Protein AF-A0A6J8AT84-F1 (afdb_monomer)

Mean predicted aligned error: 14.7 Å

pLDDT: mean 79.85, std 21.38, range [32.34, 97.5]

Radius of gyration: 36.71 Å; Cα contacts (8 Å, |Δi|>4): 264; chains: 1; bounding box: 60×31×142 Å

Nearest PDB structures (foldseek):
  1h9h-assembly1_I  TM=8.553E-01  e=1.043E+00  Ecballium elaterium
  5o57-assembly1_A  TM=3.715E-01  e=6.735E-02  Homo sapiens
  1w7z-assembly3_H  TM=8.544E-01  e=6.913E+00  Ecballium elaterium
  6cuc-assembly1_A  TM=3.754E-01  e=8.573E-01  Cyriopagopus schmidti

Sequence (167 aa):
MLPSCNMLLFFLLWITAYGNTLTIRSTVNSTDLDSEIFTEKISNDTCTNSNECGGKLLCEDGVCQCPIDLFWNGSKCIFKHFDGHSCSSSIECAENLECRESRCQCLESQYWENSKCSPKKDEHALCNSSLECKATLQCKTNHCVCCEQDFWNGQFCEKSKNHSRYH

Structure (mmCIF, N/CA/C/O backbone):
data_AF-A0A6J8AT84-F1
#
_entry.id   AF-A0A6J8AT84-F1
#
loop_
_atom_site.group_PDB
_atom_site.id
_atom_site.type_symbol
_atom_site.label_atom_id
_atom_site.label_alt_id
_atom_site.label_comp_id
_atom_site.label_asym_id
_atom_site.label_entity_id
_atom_site.label_seq_id
_atom_site.pdbx_PDB_ins_code
_atom_site.Cartn_x
_atom_site.Cartn_y
_atom_site.Cartn_z
_atom_site.occupancy
_atom_site.B_iso_or_equiv
_atom_site.auth_seq_id
_atom_site.auth_comp_id
_atom_site.auth_asym_id
_atom_site.auth_atom_id
_atom_site.pdbx_PDB_model_num
ATOM 1 N N . MET A 1 1 ? 33.634 -15.724 -97.584 1.00 36.78 1 MET A N 1
ATOM 2 C CA . MET A 1 1 ? 34.981 -15.553 -97.005 1.00 36.78 1 MET A CA 1
ATOM 3 C C . MET A 1 1 ? 34.827 -14.836 -95.666 1.00 36.78 1 MET A C 1
ATOM 5 O O . MET A 1 1 ? 34.452 -13.675 -95.667 1.00 36.78 1 MET A O 1
ATOM 9 N N . LEU A 1 2 ? 34.998 -15.545 -94.545 1.00 32.34 2 LEU A N 1
ATOM 10 C CA . LEU A 1 2 ? 35.486 -14.954 -93.279 1.00 32.34 2 LEU A CA 1
ATOM 11 C C . LEU A 1 2 ? 37.017 -14.753 -93.400 1.00 32.34 2 LEU A C 1
ATOM 13 O O . LEU A 1 2 ? 37.566 -15.359 -94.327 1.00 32.34 2 LEU A O 1
ATOM 17 N N . PRO A 1 3 ? 37.737 -14.019 -92.514 1.00 46.34 3 PRO A N 1
ATOM 18 C CA . PRO A 1 3 ? 37.422 -13.522 -91.150 1.00 46.34 3 PRO A CA 1
ATOM 19 C C . PRO A 1 3 ? 37.682 -11.982 -91.024 1.00 46.34 3 PRO A C 1
ATOM 21 O O . PRO A 1 3 ? 37.948 -11.351 -92.034 1.00 46.34 3 PRO A O 1
ATOM 24 N N . SER A 1 4 ? 37.556 -11.231 -89.918 1.00 43.91 4 SER A N 1
ATOM 25 C CA . SER A 1 4 ? 37.896 -11.458 -88.506 1.00 43.91 4 SER A CA 1
ATOM 26 C C . SER A 1 4 ? 37.318 -10.363 -87.572 1.00 43.91 4 SER A C 1
ATOM 28 O O . SER A 1 4 ? 37.519 -9.180 -87.813 1.00 43.91 4 SER A O 1
ATOM 30 N N . CYS A 1 5 ? 36.701 -10.816 -86.474 1.00 35.22 5 CYS A N 1
ATOM 31 C CA . CYS A 1 5 ? 36.885 -10.403 -85.068 1.00 35.22 5 CYS A CA 1
ATOM 32 C C . CYS A 1 5 ? 36.602 -8.960 -84.558 1.00 35.22 5 CYS A C 1
ATOM 34 O O . CYS A 1 5 ? 37.342 -8.027 -84.830 1.00 35.22 5 CYS A O 1
ATOM 36 N N . ASN A 1 6 ? 35.639 -8.906 -83.622 1.00 41.19 6 ASN A N 1
ATOM 37 C CA . ASN A 1 6 ? 35.626 -8.165 -82.346 1.00 41.19 6 ASN A CA 1
ATOM 38 C C . ASN A 1 6 ? 35.644 -6.622 -82.329 1.00 41.19 6 ASN A C 1
ATOM 40 O O . ASN A 1 6 ? 36.678 -5.992 -82.504 1.00 41.19 6 ASN A O 1
ATOM 44 N N . MET A 1 7 ? 34.528 -6.028 -81.883 1.00 46.47 7 MET A N 1
ATOM 45 C CA . MET A 1 7 ? 34.345 -5.592 -80.478 1.00 46.47 7 MET A CA 1
ATOM 46 C C . MET A 1 7 ? 33.353 -4.410 -80.390 1.00 46.47 7 MET A C 1
ATOM 48 O O . MET A 1 7 ? 33.726 -3.292 -80.059 1.00 46.47 7 MET A O 1
ATOM 52 N N . LEU A 1 8 ? 32.069 -4.632 -80.690 1.00 42.56 8 LEU A N 1
ATOM 53 C CA . LEU A 1 8 ? 31.015 -3.617 -80.508 1.00 42.56 8 LEU A CA 1
ATOM 54 C C . LEU A 1 8 ? 29.760 -4.247 -79.888 1.00 42.56 8 LEU A C 1
ATOM 56 O O . LEU A 1 8 ? 28.693 -4.309 -80.487 1.00 42.56 8 LEU A O 1
ATOM 60 N N . LEU A 1 9 ? 29.913 -4.725 -78.655 1.00 48.31 9 LEU A N 1
ATOM 61 C CA . LEU A 1 9 ? 28.818 -5.023 -77.730 1.00 48.31 9 LEU A CA 1
ATOM 62 C C . LEU A 1 9 ? 28.904 -4.012 -76.579 1.00 48.31 9 LEU A C 1
ATOM 64 O O . LEU A 1 9 ? 29.368 -4.340 -75.496 1.00 48.31 9 LEU A O 1
ATOM 68 N N . PHE A 1 10 ? 28.530 -2.755 -76.840 1.00 46.91 10 PHE A N 1
ATOM 69 C CA . PHE A 1 10 ? 28.546 -1.693 -75.819 1.00 46.91 10 PHE A CA 1
ATOM 70 C C . PHE A 1 10 ? 27.349 -0.733 -75.863 1.00 46.91 10 PHE A C 1
ATOM 72 O O . PHE A 1 10 ? 27.409 0.346 -75.288 1.00 46.91 10 PHE A O 1
ATOM 79 N N . PHE A 1 11 ? 26.233 -1.111 -76.492 1.00 44.91 11 PHE A N 1
ATOM 80 C CA . PHE A 1 11 ? 25.056 -0.231 -76.555 1.00 44.91 11 PHE A CA 1
ATOM 81 C C . PHE A 1 11 ? 23.728 -0.945 -76.312 1.00 44.91 11 PHE A C 1
ATOM 83 O O . PHE A 1 11 ? 22.737 -0.691 -76.986 1.00 44.91 11 PHE A O 1
ATOM 90 N N . LEU A 1 12 ? 23.683 -1.808 -75.299 1.00 43.12 12 LEU A N 1
ATOM 91 C CA . LEU A 1 12 ? 22.427 -2.183 -74.656 1.00 43.12 12 LEU A CA 1
ATOM 92 C C . LEU A 1 12 ? 22.651 -2.185 -73.151 1.00 43.12 12 LEU A C 1
ATOM 94 O O . LEU A 1 12 ? 23.194 -3.145 -72.624 1.00 43.12 12 LEU A O 1
ATOM 98 N N . LEU A 1 13 ? 22.304 -1.060 -72.523 1.00 40.25 13 LEU A N 1
ATOM 99 C CA . LEU A 1 13 ? 21.748 -0.901 -71.170 1.00 40.25 13 LEU A CA 1
ATOM 100 C C . LEU A 1 13 ? 21.718 0.608 -70.864 1.00 40.25 13 LEU A C 1
ATOM 102 O O . LEU A 1 13 ? 22.411 1.127 -69.995 1.00 40.25 13 LEU A O 1
ATOM 106 N N . TRP A 1 14 ? 20.930 1.339 -71.655 1.00 38.34 14 TRP A N 1
ATOM 107 C CA . TRP A 1 14 ? 20.383 2.614 -71.211 1.00 38.34 14 TRP A CA 1
ATOM 108 C C . TRP A 1 14 ? 19.163 2.314 -70.339 1.00 38.34 14 TRP A C 1
ATOM 110 O O . TRP A 1 14 ? 18.330 1.489 -70.706 1.00 38.34 14 TRP A O 1
ATOM 120 N N . ILE A 1 15 ? 19.060 3.067 -69.242 1.00 46.62 15 ILE A N 1
ATOM 121 C CA . ILE A 1 15 ? 17.981 3.105 -68.247 1.00 46.62 15 ILE A CA 1
ATOM 122 C C . ILE A 1 15 ? 18.090 2.032 -67.152 1.00 46.62 15 ILE A C 1
ATOM 124 O O . ILE A 1 15 ? 17.459 0.991 -67.239 1.00 46.62 15 ILE A O 1
ATOM 128 N N . THR A 1 16 ? 18.773 2.370 -66.053 1.00 40.81 16 THR A N 1
ATOM 129 C CA . THR A 1 16 ? 18.134 2.410 -64.723 1.00 40.81 16 THR A CA 1
ATOM 130 C C . THR A 1 16 ? 18.937 3.278 -63.755 1.00 40.81 16 THR A C 1
ATOM 132 O O . THR A 1 16 ? 20.140 3.100 -63.603 1.00 40.81 16 THR A O 1
ATOM 135 N N . ALA A 1 17 ? 18.204 4.146 -63.055 1.00 39.84 17 ALA A N 1
ATOM 136 C CA . ALA A 1 17 ? 18.531 4.716 -61.752 1.00 39.84 17 ALA A CA 1
ATOM 137 C C . ALA A 1 17 ? 19.671 5.752 -61.685 1.00 39.84 17 ALA A C 1
ATOM 139 O O . ALA A 1 17 ? 20.753 5.497 -61.166 1.00 39.84 17 ALA A O 1
ATOM 140 N N . TYR A 1 18 ? 19.333 7.003 -62.018 1.00 42.12 18 TYR A N 1
ATOM 141 C CA . TYR A 1 18 ? 19.784 8.131 -61.194 1.00 42.12 18 TYR A CA 1
ATOM 142 C C . TYR A 1 18 ? 19.146 7.998 -59.800 1.00 42.12 18 TYR A C 1
ATOM 144 O O . TYR A 1 18 ? 18.145 8.633 -59.483 1.00 42.12 18 TYR A O 1
ATOM 152 N N . GLY A 1 19 ? 19.692 7.100 -58.986 1.00 38.47 19 GLY A N 1
ATOM 153 C CA . GLY A 1 19 ? 19.543 7.129 -57.543 1.00 38.47 19 GLY A CA 1
ATOM 154 C C . GLY A 1 19 ? 20.803 7.776 -57.004 1.00 38.47 19 GLY A C 1
ATOM 155 O O . GLY A 1 19 ? 21.860 7.156 -57.021 1.00 38.47 19 GLY A O 1
ATOM 156 N N . ASN A 1 20 ? 20.714 9.031 -56.572 1.00 47.47 20 ASN A N 1
ATOM 157 C CA . ASN A 1 20 ? 21.800 9.681 -55.851 1.00 47.47 20 ASN A CA 1
ATOM 158 C C . ASN A 1 20 ? 21.954 8.978 -54.494 1.00 47.47 20 ASN A C 1
ATOM 160 O O . ASN A 1 20 ? 21.415 9.427 -53.486 1.00 47.47 20 ASN A O 1
ATOM 164 N N . THR A 1 21 ? 22.645 7.842 -54.457 1.00 47.00 21 THR A N 1
ATOM 165 C CA . THR A 1 21 ? 23.091 7.243 -53.204 1.00 47.00 21 THR A CA 1
ATOM 166 C C . THR A 1 21 ? 24.260 8.070 -52.700 1.00 47.00 21 THR A C 1
ATOM 168 O O . THR A 1 21 ? 25.383 7.946 -53.188 1.00 47.00 21 THR A O 1
ATOM 171 N N . LEU A 1 22 ? 23.976 8.937 -51.727 1.00 39.56 22 LEU A N 1
ATOM 172 C CA . LEU A 1 22 ? 24.975 9.513 -50.834 1.00 39.56 22 LEU A CA 1
ATOM 173 C C . LEU A 1 22 ? 25.707 8.356 -50.143 1.00 39.56 22 LEU A C 1
ATOM 175 O O . LEU A 1 22 ? 25.239 7.811 -49.147 1.00 39.56 22 LEU A O 1
ATOM 179 N N . THR A 1 23 ? 26.848 7.944 -50.689 1.00 37.88 23 THR A N 1
ATOM 180 C CA . THR A 1 23 ? 27.749 7.017 -50.008 1.00 37.88 23 THR A CA 1
ATOM 181 C C . THR A 1 23 ? 28.438 7.778 -48.884 1.00 37.88 23 THR A C 1
ATOM 183 O O . THR A 1 23 ? 29.428 8.475 -49.112 1.00 37.88 23 THR A O 1
ATOM 186 N N . ILE A 1 24 ? 27.912 7.663 -47.665 1.00 45.66 24 ILE A N 1
ATOM 187 C CA . ILE A 1 24 ? 28.651 8.051 -46.466 1.00 45.66 24 ILE A CA 1
ATOM 188 C C . ILE A 1 24 ? 29.799 7.047 -46.333 1.00 45.66 24 ILE A C 1
ATOM 190 O O . ILE A 1 24 ? 29.587 5.868 -46.0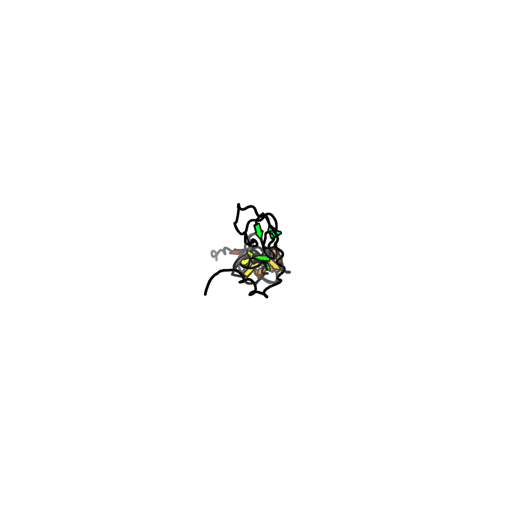54 1.00 45.66 24 ILE A O 1
ATOM 194 N N . ARG A 1 25 ? 31.031 7.498 -46.587 1.00 43.69 25 ARG A N 1
ATOM 195 C CA . ARG A 1 25 ? 32.241 6.740 -46.254 1.00 43.69 25 ARG A CA 1
ATOM 196 C C . ARG A 1 25 ? 32.429 6.817 -44.740 1.00 43.69 25 ARG A C 1
ATOM 198 O O . ARG A 1 25 ? 33.142 7.682 -44.243 1.00 43.69 25 ARG A O 1
ATOM 205 N N . SER A 1 26 ? 31.776 5.926 -44.009 1.00 45.84 26 SER A N 1
ATOM 206 C CA . SER A 1 26 ? 32.123 5.685 -42.612 1.00 45.84 26 SER A CA 1
ATOM 207 C C . SER A 1 26 ? 33.343 4.771 -42.598 1.00 45.84 26 SER A C 1
ATOM 209 O O . SER A 1 26 ? 33.250 3.594 -42.940 1.00 45.84 26 SER A O 1
ATOM 211 N N . THR A 1 27 ? 34.512 5.307 -42.256 1.00 42.31 27 THR A N 1
ATOM 212 C CA . THR A 1 27 ? 35.678 4.489 -41.908 1.00 42.31 27 THR A CA 1
ATOM 213 C C . THR A 1 27 ? 35.426 3.874 -40.536 1.00 42.31 27 THR A C 1
ATOM 215 O O . THR A 1 27 ? 35.841 4.431 -39.523 1.00 42.31 27 THR A O 1
ATOM 218 N N . VAL A 1 28 ? 34.697 2.761 -40.495 1.00 51.09 28 VAL A N 1
ATOM 219 C CA . VAL A 1 28 ? 34.581 1.953 -39.279 1.00 51.09 28 VAL A CA 1
ATOM 220 C C . VAL A 1 28 ? 35.700 0.923 -39.333 1.00 51.09 28 VAL A C 1
ATOM 222 O O . VAL A 1 28 ? 35.741 0.078 -40.227 1.00 51.09 28 VAL A O 1
ATOM 225 N N . ASN A 1 29 ? 36.671 1.068 -38.435 1.00 46.22 29 ASN A N 1
ATOM 226 C CA . ASN A 1 29 ? 37.773 0.130 -38.303 1.00 46.22 29 ASN A CA 1
ATOM 227 C C . ASN A 1 29 ? 37.209 -1.167 -37.702 1.00 46.22 29 ASN A C 1
ATOM 229 O O . ASN A 1 29 ? 36.558 -1.140 -36.664 1.00 46.22 29 ASN A O 1
ATOM 233 N N . SER A 1 30 ? 37.402 -2.281 -38.399 1.00 57.56 30 SER A N 1
ATOM 234 C CA . SER A 1 30 ? 36.845 -3.590 -38.058 1.00 57.56 30 SER A CA 1
ATOM 235 C C . SER A 1 30 ? 37.590 -4.235 -36.880 1.00 57.56 30 SER A C 1
ATOM 237 O O . SER A 1 30 ? 38.453 -5.082 -37.100 1.00 57.56 30 SER A O 1
ATOM 239 N N . THR A 1 31 ? 37.225 -3.876 -35.652 1.00 51.56 31 THR A N 1
ATOM 240 C CA . THR A 1 31 ? 37.314 -4.717 -34.442 1.00 51.56 31 THR A CA 1
ATOM 241 C C . THR A 1 31 ? 36.183 -4.267 -33.520 1.00 51.56 31 THR A C 1
ATOM 243 O O . THR A 1 31 ? 36.168 -3.096 -33.164 1.00 51.56 31 THR A O 1
ATOM 246 N N . ASP A 1 32 ? 35.264 -5.177 -33.189 1.00 51.69 32 ASP A N 1
ATOM 247 C CA . ASP A 1 32 ? 34.002 -4.980 -32.443 1.00 51.69 32 ASP A CA 1
ATOM 248 C C . ASP A 1 32 ? 32.790 -4.702 -33.345 1.00 51.69 32 ASP A C 1
ATOM 250 O O . ASP A 1 32 ? 32.242 -3.606 -33.424 1.00 51.69 32 ASP A O 1
ATOM 254 N N . LEU A 1 33 ? 32.380 -5.748 -34.070 1.00 49.62 33 LEU A N 1
ATOM 255 C CA . LEU A 1 33 ? 31.122 -5.796 -34.813 1.00 49.62 33 LEU A CA 1
ATOM 256 C C . LEU A 1 33 ? 30.082 -6.611 -34.031 1.00 49.62 33 LEU A C 1
ATOM 258 O O . LEU A 1 33 ? 29.458 -7.514 -34.583 1.00 49.62 33 LEU A O 1
ATOM 262 N N . ASP A 1 34 ? 29.893 -6.290 -32.752 1.00 52.03 34 ASP A N 1
ATOM 263 C CA . ASP A 1 34 ? 28.586 -6.501 -32.146 1.00 52.03 34 ASP A CA 1
ATOM 264 C C . ASP A 1 34 ? 27.736 -5.333 -32.627 1.00 52.03 34 ASP A C 1
ATOM 266 O O . ASP A 1 34 ? 27.916 -4.180 -32.241 1.00 52.03 34 ASP A O 1
ATOM 270 N N . SER A 1 35 ? 26.847 -5.615 -33.572 1.00 50.78 35 SER A N 1
ATOM 271 C CA . SER A 1 35 ? 25.738 -4.726 -33.859 1.00 50.78 35 SER A CA 1
ATOM 272 C C . SER A 1 35 ? 24.920 -4.603 -32.575 1.00 50.78 35 SER A C 1
ATOM 274 O O . SER A 1 35 ? 24.019 -5.411 -32.339 1.00 50.78 35 SER A O 1
ATOM 276 N N . GLU A 1 36 ? 25.254 -3.630 -31.731 1.00 53.72 36 GLU A N 1
ATOM 277 C CA . GLU A 1 36 ? 24.389 -3.188 -30.652 1.00 53.72 36 GLU A CA 1
ATOM 278 C C . GLU A 1 36 ? 23.118 -2.663 -31.320 1.00 53.72 36 GLU A C 1
ATOM 280 O O . GLU A 1 36 ? 23.000 -1.507 -31.726 1.00 53.72 36 GLU A O 1
ATOM 285 N N . ILE A 1 37 ? 22.143 -3.555 -31.490 1.00 55.78 37 ILE A N 1
ATOM 286 C CA . ILE A 1 37 ? 20.749 -3.154 -31.422 1.00 55.78 37 ILE A CA 1
ATOM 287 C C . ILE A 1 37 ? 20.697 -2.369 -30.117 1.00 55.78 37 ILE A C 1
ATOM 289 O O . ILE A 1 37 ? 20.906 -2.955 -29.059 1.00 55.78 37 ILE A O 1
ATOM 293 N N . PHE A 1 38 ? 20.535 -1.048 -30.197 1.00 55.41 38 PHE A N 1
ATOM 294 C CA . PHE A 1 38 ? 20.347 -0.208 -29.023 1.00 55.41 38 PHE A CA 1
ATOM 295 C C . PHE A 1 38 ? 18.988 -0.589 -28.430 1.00 55.41 38 PHE A C 1
ATOM 297 O O . PHE A 1 38 ? 17.964 0.039 -28.694 1.00 55.41 38 PHE A O 1
ATOM 304 N N . THR A 1 39 ? 18.944 -1.725 -27.741 1.00 68.62 39 THR A N 1
ATOM 305 C CA . THR A 1 39 ? 17.822 -2.134 -26.919 1.00 68.62 39 THR A CA 1
ATOM 306 C C . THR A 1 39 ? 17.815 -1.167 -25.755 1.00 68.62 39 THR A C 1
ATOM 308 O O . THR A 1 39 ? 18.687 -1.228 -24.892 1.00 68.62 39 THR A O 1
ATOM 311 N N . GLU A 1 40 ? 16.862 -0.235 -25.788 1.00 78.56 40 GLU A N 1
ATOM 312 C CA . GLU A 1 40 ? 16.487 0.585 -24.637 1.00 78.56 40 GLU A CA 1
ATOM 313 C C . GLU A 1 40 ? 16.434 -0.313 -23.393 1.00 78.56 40 GLU A C 1
ATOM 315 O O . GLU A 1 40 ? 15.765 -1.352 -23.411 1.00 78.56 40 GLU A O 1
ATOM 320 N N . LYS A 1 41 ? 17.156 0.065 -22.333 1.00 90.31 41 LYS A N 1
ATOM 321 C CA . LYS A 1 41 ? 17.212 -0.724 -21.101 1.00 90.31 41 LYS A CA 1
ATOM 322 C C . LYS A 1 41 ? 15.837 -0.770 -20.445 1.00 90.31 41 LYS A C 1
ATOM 324 O O . LYS A 1 41 ? 15.140 0.242 -20.379 1.00 90.31 41 LYS A O 1
ATOM 329 N N . ILE A 1 42 ? 15.432 -1.931 -19.955 1.00 91.56 42 ILE A N 1
ATOM 330 C CA . ILE A 1 42 ? 14.119 -2.138 -19.337 1.00 91.56 42 ILE A CA 1
ATOM 331 C C . ILE A 1 42 ? 14.198 -2.006 -17.812 1.00 91.56 42 ILE A C 1
ATOM 333 O O . ILE A 1 42 ? 15.253 -1.737 -17.242 1.00 91.56 42 ILE A O 1
ATOM 337 N N . SER A 1 43 ? 13.060 -2.153 -17.129 1.00 92.88 43 SER A N 1
ATOM 338 C CA . SER A 1 43 ? 13.023 -2.084 -15.665 1.00 92.88 43 SER A CA 1
ATOM 339 C C . SER A 1 43 ? 14.013 -3.074 -15.040 1.00 92.88 43 SER A C 1
ATOM 341 O O . SER A 1 43 ? 14.037 -4.242 -15.422 1.00 92.88 43 SER A O 1
ATOM 343 N N . ASN A 1 44 ? 14.747 -2.611 -14.029 1.00 93.00 44 ASN A N 1
ATOM 344 C CA . ASN A 1 44 ? 15.800 -3.303 -13.275 1.00 93.00 44 ASN A CA 1
ATOM 345 C C . ASN A 1 44 ? 17.130 -3.529 -14.014 1.00 93.00 44 ASN A C 1
ATOM 347 O O . ASN A 1 44 ? 18.049 -4.090 -13.414 1.00 93.00 44 ASN A O 1
ATOM 351 N N . ASP A 1 45 ? 17.280 -3.068 -15.256 1.00 94.31 45 ASP A N 1
ATOM 352 C CA . ASP A 1 45 ? 18.585 -3.059 -15.918 1.00 94.31 45 ASP A CA 1
ATOM 353 C C . ASP A 1 45 ? 19.506 -2.013 -15.284 1.00 94.31 45 ASP A C 1
ATOM 355 O O . ASP A 1 45 ? 19.061 -0.942 -14.869 1.00 94.31 45 ASP A O 1
ATOM 359 N N . THR A 1 46 ? 20.806 -2.297 -15.232 1.00 94.94 46 THR A N 1
ATOM 360 C CA . THR A 1 46 ? 21.801 -1.360 -14.699 1.00 94.94 46 THR A CA 1
ATOM 361 C C . THR A 1 46 ? 21.986 -0.167 -15.629 1.00 94.94 46 THR A C 1
ATOM 363 O O . THR A 1 46 ? 22.035 -0.323 -16.845 1.00 94.94 46 THR A O 1
ATOM 366 N N . CYS A 1 47 ? 22.148 1.035 -15.090 1.00 94.19 47 CYS A N 1
ATOM 367 C CA . CYS A 1 47 ? 22.293 2.268 -15.863 1.00 94.19 47 CYS A CA 1
ATOM 368 C C . CYS A 1 47 ? 23.253 3.244 -15.179 1.00 94.19 47 CYS A C 1
ATOM 370 O O . CYS A 1 47 ? 23.488 3.163 -13.973 1.00 94.19 47 CYS A O 1
ATOM 372 N N . THR A 1 48 ? 23.799 4.185 -15.952 1.00 94.31 48 THR A N 1
ATOM 373 C CA . THR A 1 48 ? 24.505 5.352 -15.398 1.00 94.31 48 THR A CA 1
ATOM 374 C C . THR A 1 48 ? 23.711 6.641 -15.542 1.00 94.31 48 THR A C 1
ATOM 376 O O . THR A 1 48 ? 23.826 7.523 -14.696 1.00 94.31 48 THR A O 1
ATOM 379 N N . ASN A 1 49 ? 22.879 6.745 -16.579 1.00 91.50 49 ASN A N 1
ATOM 380 C CA . ASN A 1 49 ? 22.027 7.895 -16.847 1.00 91.50 49 ASN A CA 1
ATOM 381 C C . ASN A 1 49 ? 20.634 7.459 -17.322 1.00 91.50 49 ASN A C 1
ATOM 383 O O . ASN A 1 49 ? 20.489 6.455 -18.015 1.00 91.50 49 ASN A O 1
ATOM 387 N N . SER A 1 50 ? 19.609 8.271 -17.042 1.00 90.81 50 SER A N 1
ATOM 388 C CA . SER A 1 50 ? 18.220 7.981 -17.441 1.00 90.81 50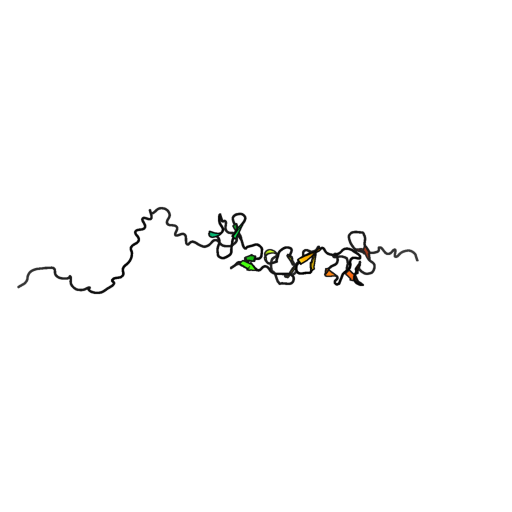 SER A CA 1
ATOM 389 C C . SER A 1 50 ? 18.002 7.904 -18.956 1.00 90.81 50 SER A C 1
ATOM 391 O O . SER A 1 50 ? 17.049 7.273 -19.387 1.00 90.81 50 SER A O 1
ATOM 393 N N . ASN A 1 51 ? 18.890 8.486 -19.772 1.00 89.31 51 ASN A N 1
ATOM 394 C CA . ASN A 1 51 ? 18.813 8.402 -21.238 1.00 89.31 51 ASN A CA 1
ATOM 395 C C . ASN A 1 51 ? 19.086 6.987 -21.782 1.00 89.31 51 ASN A C 1
ATOM 397 O O . ASN A 1 51 ? 18.825 6.726 -22.951 1.00 89.31 51 ASN A O 1
ATOM 401 N N . GLU A 1 52 ? 19.656 6.098 -20.964 1.00 90.06 52 GLU A N 1
ATOM 402 C CA . GLU A 1 52 ? 19.851 4.686 -21.313 1.00 90.06 52 GLU A CA 1
ATOM 403 C C . GLU A 1 52 ? 18.575 3.860 -21.093 1.00 90.06 52 GLU A C 1
ATOM 405 O O . GLU A 1 52 ? 18.423 2.785 -21.674 1.00 90.06 52 GLU A O 1
ATOM 410 N N . CYS A 1 53 ? 17.684 4.350 -20.227 1.00 92.50 53 CYS A N 1
ATOM 411 C CA . CYS A 1 53 ? 16.488 3.654 -19.789 1.00 92.50 53 CYS A CA 1
ATOM 412 C C . CYS A 1 53 ? 15.314 3.909 -20.728 1.00 92.50 53 CYS A C 1
ATOM 414 O O . CYS A 1 53 ? 15.105 5.020 -21.213 1.00 92.50 53 CYS A O 1
ATOM 416 N N . GLY A 1 54 ? 14.513 2.868 -20.930 1.00 89.25 54 GLY A N 1
ATOM 417 C CA . GLY A 1 54 ? 13.454 2.885 -21.910 1.00 89.25 54 GLY A CA 1
ATOM 418 C C . GLY A 1 54 ? 12.173 3.597 -21.497 1.00 89.25 54 GLY A C 1
ATOM 419 O O . GLY A 1 54 ? 11.663 3.444 -20.383 1.00 89.25 54 GLY A O 1
ATOM 420 N N . GLY A 1 55 ? 11.585 4.343 -22.429 1.00 86.50 55 GLY A N 1
ATOM 421 C CA . GLY A 1 55 ? 10.264 4.944 -22.282 1.00 86.50 55 GLY A CA 1
ATOM 422 C C . GLY A 1 55 ? 10.179 6.0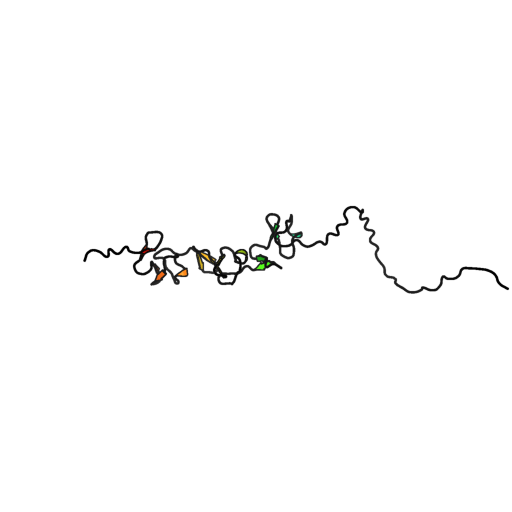04 -21.178 1.00 86.50 55 GLY A C 1
ATOM 423 O O . GLY A 1 55 ? 10.543 7.156 -21.386 1.00 86.50 55 GLY A O 1
ATOM 424 N N . LYS A 1 56 ? 9.583 5.650 -20.029 1.00 87.25 56 LYS A N 1
ATOM 425 C CA . LYS A 1 56 ? 9.384 6.552 -18.869 1.00 87.25 56 LYS A CA 1
ATOM 426 C C . LYS A 1 56 ? 10.221 6.156 -17.647 1.00 87.25 56 LYS A C 1
ATOM 428 O O . LYS A 1 56 ? 9.937 6.625 -16.546 1.00 87.25 56 LYS A O 1
ATOM 433 N N . LEU A 1 57 ? 11.174 5.248 -17.822 1.00 94.44 57 LEU A N 1
ATOM 434 C CA . LEU A 1 57 ? 12.055 4.798 -16.753 1.00 94.44 57 LEU A CA 1
ATOM 435 C C . LEU A 1 57 ? 13.086 5.887 -16.416 1.00 94.44 57 LEU A C 1
ATOM 437 O O . LEU A 1 57 ? 13.532 6.632 -17.287 1.00 94.44 57 LEU A O 1
ATOM 441 N N . LEU A 1 58 ? 13.465 5.966 -15.146 1.00 95.31 58 LEU A N 1
ATOM 442 C CA . LEU A 1 58 ? 14.523 6.827 -14.629 1.00 95.31 58 LEU A CA 1
ATOM 443 C C . LEU A 1 58 ? 15.659 5.955 -14.102 1.00 95.31 58 LEU A C 1
ATOM 445 O O . LEU A 1 58 ? 15.413 4.871 -13.580 1.00 95.31 58 LEU A O 1
ATOM 449 N N . CYS A 1 59 ? 16.897 6.424 -14.240 1.00 95.19 59 CYS A N 1
ATOM 450 C CA . CYS A 1 59 ? 18.037 5.758 -13.631 1.00 95.19 59 CYS A CA 1
ATOM 451 C C . CYS A 1 59 ? 18.138 6.171 -12.160 1.00 95.19 59 CYS A C 1
ATOM 453 O O . CYS A 1 59 ? 18.635 7.254 -11.851 1.00 95.19 59 CYS A O 1
ATOM 455 N N . GLU A 1 60 ? 17.644 5.320 -11.266 1.00 94.56 60 GLU A N 1
ATOM 456 C CA . GLU A 1 60 ? 17.647 5.531 -9.818 1.00 94.56 60 GLU A CA 1
ATOM 457 C C . GLU A 1 60 ? 18.431 4.401 -9.149 1.00 94.56 60 GLU A C 1
ATOM 459 O O . GLU A 1 60 ? 18.241 3.225 -9.460 1.00 94.56 60 GLU A O 1
ATOM 464 N N . ASP A 1 61 ? 19.368 4.764 -8.271 1.00 93.94 61 ASP A N 1
ATOM 465 C CA . ASP A 1 61 ? 20.288 3.827 -7.610 1.00 93.94 61 ASP A CA 1
ATOM 466 C C . ASP A 1 61 ? 21.065 2.914 -8.581 1.00 93.94 61 ASP A C 1
ATOM 468 O O . ASP A 1 61 ? 21.391 1.765 -8.282 1.00 93.94 61 ASP A O 1
ATOM 472 N N . GLY A 1 62 ? 21.384 3.442 -9.768 1.00 94.25 62 GLY A N 1
ATOM 473 C CA . GLY A 1 62 ? 22.138 2.731 -10.802 1.00 94.25 62 GLY A CA 1
ATOM 474 C C . GLY A 1 62 ? 21.333 1.674 -11.558 1.00 94.25 62 GLY A C 1
ATOM 475 O O . GLY A 1 62 ? 21.929 0.854 -12.258 1.00 94.25 62 GLY A O 1
ATOM 476 N N . VAL A 1 63 ? 20.003 1.679 -11.436 1.00 95.62 63 VAL A N 1
ATOM 477 C CA . VAL A 1 63 ? 19.101 0.797 -12.185 1.00 95.62 63 VAL A CA 1
ATOM 478 C C . VAL A 1 63 ? 17.907 1.565 -12.764 1.00 95.62 63 VAL A C 1
ATOM 480 O O . VAL A 1 63 ? 17.453 2.566 -12.215 1.00 95.62 63 VAL A O 1
ATOM 483 N N . CYS A 1 64 ? 17.390 1.109 -13.902 1.00 95.50 64 CYS A N 1
ATOM 484 C CA . CYS A 1 64 ? 16.228 1.708 -14.548 1.00 95.50 64 CYS A CA 1
ATOM 485 C C . CYS A 1 64 ? 14.951 1.340 -13.782 1.00 95.50 64 CYS A C 1
ATOM 487 O O . CYS A 1 64 ? 14.573 0.171 -13.728 1.00 95.50 64 CYS A O 1
ATOM 489 N N . GLN A 1 65 ? 14.256 2.321 -13.215 1.00 95.38 65 GLN A N 1
ATOM 490 C CA . GLN A 1 65 ? 13.046 2.118 -12.416 1.00 95.38 65 GLN A CA 1
ATOM 491 C C . GLN A 1 65 ? 11.939 3.090 -12.825 1.00 95.38 65 GLN A C 1
ATOM 493 O O . GLN A 1 65 ? 12.180 4.121 -13.453 1.00 95.38 65 GLN A O 1
ATOM 498 N N . CYS A 1 66 ? 10.692 2.748 -12.506 1.00 95.31 66 CYS A N 1
ATOM 499 C CA . CYS A 1 66 ? 9.593 3.686 -12.699 1.00 95.31 66 CYS A CA 1
ATOM 500 C C . CYS A 1 66 ? 9.668 4.817 -11.660 1.00 95.31 66 CYS A C 1
ATOM 502 O O . CYS A 1 66 ? 10.032 4.546 -10.518 1.00 95.31 66 CYS A O 1
ATOM 504 N N . PRO A 1 67 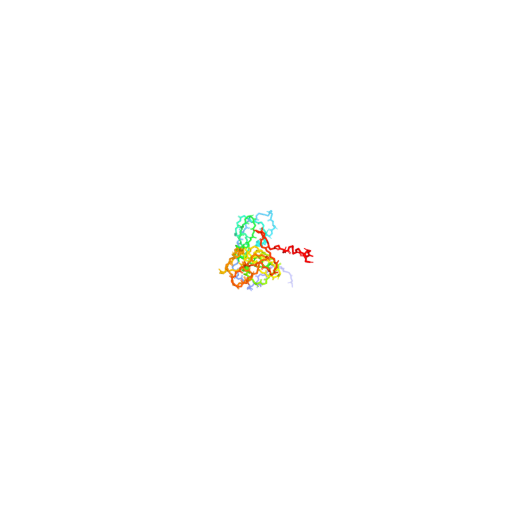? 9.263 6.051 -12.017 1.00 93.38 67 PRO A N 1
ATOM 505 C CA . PRO A 1 67 ? 9.139 7.144 -11.055 1.00 93.38 67 PRO A CA 1
ATOM 506 C C . PRO A 1 67 ? 8.228 6.769 -9.878 1.00 93.38 67 PRO A C 1
ATOM 508 O O . PRO A 1 67 ? 7.349 5.923 -10.032 1.00 93.38 67 PRO A O 1
ATOM 511 N N . ILE A 1 68 ? 8.365 7.465 -8.745 1.00 89.94 68 ILE A N 1
ATOM 512 C CA . ILE A 1 68 ? 7.732 7.119 -7.457 1.00 89.94 68 ILE A CA 1
ATOM 513 C C . ILE A 1 68 ? 6.222 6.804 -7.506 1.00 89.94 68 ILE A C 1
ATOM 515 O O . ILE A 1 68 ? 5.776 5.874 -6.829 1.00 89.94 68 ILE A O 1
ATOM 519 N N . ASP A 1 69 ? 5.445 7.511 -8.331 1.00 91.88 69 ASP A N 1
ATOM 520 C CA . ASP A 1 69 ? 3.985 7.340 -8.456 1.00 91.88 69 ASP A CA 1
ATOM 521 C C . ASP A 1 69 ? 3.569 6.222 -9.430 1.00 91.88 69 ASP A C 1
ATOM 523 O O . ASP A 1 69 ? 2.378 5.948 -9.628 1.00 91.88 69 ASP A O 1
ATOM 527 N N . LEU A 1 70 ? 4.541 5.592 -10.092 1.00 94.81 70 LEU A N 1
ATOM 528 C CA . LEU A 1 70 ? 4.338 4.566 -11.101 1.00 94.81 70 LEU A CA 1
ATOM 529 C C . LEU A 1 70 ? 5.000 3.248 -10.681 1.00 94.81 70 LEU A C 1
ATOM 531 O O . LEU A 1 70 ? 5.939 3.206 -9.893 1.00 94.81 70 LEU A O 1
ATOM 535 N N . PHE A 1 71 ? 4.520 2.151 -11.252 1.00 94.69 71 PHE A N 1
ATOM 536 C CA . PHE A 1 71 ? 5.147 0.841 -11.143 1.00 94.69 71 PHE A CA 1
ATOM 537 C C . PHE A 1 71 ? 5.249 0.176 -12.514 1.00 94.69 71 PHE A C 1
ATOM 539 O O . PHE A 1 71 ? 4.496 0.489 -13.443 1.00 94.69 71 PHE A O 1
ATOM 546 N N . TRP A 1 72 ? 6.200 -0.746 -12.643 1.00 94.31 72 TRP A N 1
ATOM 547 C CA . TRP A 1 72 ? 6.399 -1.516 -13.863 1.00 94.31 72 TRP A CA 1
ATOM 548 C C . TRP A 1 72 ? 5.400 -2.671 -13.933 1.00 94.31 72 TRP A C 1
ATOM 550 O O . TRP A 1 72 ? 5.439 -3.582 -13.110 1.00 94.31 72 TRP A O 1
ATOM 560 N N . ASN A 1 73 ? 4.527 -2.675 -14.942 1.00 92.56 73 ASN A N 1
ATOM 561 C CA . ASN A 1 73 ? 3.532 -3.740 -15.117 1.00 92.56 73 ASN A CA 1
ATOM 562 C C . ASN A 1 73 ? 4.015 -4.923 -15.984 1.00 92.56 73 ASN A C 1
ATOM 564 O O . ASN A 1 73 ? 3.195 -5.713 -16.448 1.00 92.56 73 ASN A O 1
ATOM 568 N N . GLY A 1 74 ? 5.313 -4.994 -16.292 1.00 89.94 74 GLY A N 1
ATOM 569 C CA . GLY A 1 74 ? 5.879 -5.948 -17.254 1.00 89.94 74 GLY A CA 1
ATOM 570 C C . GLY A 1 74 ? 6.074 -5.389 -18.668 1.00 89.94 74 GLY A C 1
ATOM 571 O O . GLY A 1 74 ? 6.773 -6.004 -19.464 1.00 89.94 74 GLY A O 1
ATOM 572 N N . SER A 1 75 ? 5.489 -4.229 -18.987 1.00 90.69 75 SER A N 1
ATOM 573 C CA . SER A 1 75 ? 5.589 -3.610 -20.322 1.00 90.69 75 SER A CA 1
ATOM 574 C C . SER A 1 75 ? 5.847 -2.104 -20.304 1.00 90.69 75 SER A C 1
ATOM 576 O O . SER A 1 75 ? 6.508 -1.582 -21.196 1.00 90.69 75 SER A O 1
ATOM 578 N N . LYS A 1 76 ? 5.296 -1.388 -19.321 1.00 92.00 76 LYS A N 1
ATOM 579 C CA . LYS A 1 76 ? 5.440 0.060 -19.173 1.00 92.00 76 LYS A CA 1
ATOM 580 C C . LYS A 1 76 ? 5.221 0.476 -17.723 1.00 92.00 76 LYS A C 1
ATOM 582 O O . LYS A 1 76 ? 4.578 -0.235 -16.950 1.00 92.00 76 LYS A O 1
ATOM 587 N N . CYS A 1 77 ? 5.683 1.677 -17.394 1.00 94.75 77 CYS A N 1
ATOM 588 C CA . CYS A 1 77 ? 5.322 2.332 -16.146 1.00 94.75 77 CYS A CA 1
ATOM 589 C C . CYS A 1 77 ? 3.857 2.788 -16.189 1.00 94.75 77 CYS A C 1
ATOM 591 O O . CYS A 1 77 ? 3.458 3.540 -17.087 1.00 94.75 77 CYS A O 1
ATOM 593 N N . ILE A 1 78 ? 3.061 2.349 -15.217 1.00 94.75 78 ILE A N 1
ATOM 594 C CA . ILE A 1 78 ? 1.664 2.762 -15.019 1.00 94.75 78 ILE A CA 1
ATOM 595 C C . ILE A 1 78 ? 1.459 3.273 -13.596 1.00 94.75 78 ILE A C 1
ATOM 597 O O . ILE A 1 78 ? 2.252 2.958 -12.719 1.00 94.75 78 ILE A O 1
ATOM 601 N N . PHE A 1 79 ? 0.409 4.061 -13.369 1.00 96.00 79 PHE A N 1
ATOM 602 C CA . PHE A 1 79 ? 0.116 4.599 -12.041 1.00 96.00 79 PHE A CA 1
ATOM 603 C C . PHE A 1 79 ? -0.132 3.498 -11.016 1.00 96.00 79 PHE A C 1
ATOM 605 O O . PHE A 1 79 ? -0.861 2.539 -11.289 1.00 96.00 79 PHE A O 1
ATOM 612 N N . LYS A 1 80 ? 0.430 3.700 -9.825 1.00 96.56 80 LYS A N 1
ATOM 613 C CA . LYS A 1 80 ? 0.141 2.892 -8.647 1.00 96.56 80 LYS A CA 1
ATOM 614 C C . LYS A 1 80 ? -1.337 2.967 -8.254 1.00 96.56 80 LYS A C 1
ATOM 616 O O . LYS A 1 80 ? -2.058 3.917 -8.559 1.00 96.56 80 LYS A O 1
ATOM 621 N N . HIS A 1 81 ? -1.797 1.910 -7.612 1.00 96.19 81 HIS A N 1
ATOM 622 C CA . HIS A 1 81 ? -3.162 1.670 -7.185 1.00 96.19 81 HIS A CA 1
ATOM 623 C C . HIS A 1 81 ? -3.427 2.310 -5.817 1.00 96.19 81 HIS A C 1
ATOM 625 O O . HIS A 1 81 ? -2.603 2.238 -4.906 1.00 96.19 81 HIS A O 1
ATOM 631 N N . PHE A 1 82 ? -4.590 2.947 -5.688 1.00 95.12 82 PHE A N 1
ATOM 632 C CA . PHE A 1 82 ? -5.040 3.580 -4.447 1.00 95.12 82 PHE A CA 1
ATOM 633 C C . PHE A 1 82 ? -5.778 2.587 -3.543 1.00 95.12 82 PHE A C 1
ATOM 635 O O . PHE A 1 82 ? -6.028 1.446 -3.930 1.00 95.12 82 PHE A O 1
ATOM 642 N N . ASP A 1 83 ? -6.133 3.029 -2.336 1.00 95.88 83 ASP A N 1
ATOM 643 C CA . ASP A 1 83 ? -6.873 2.219 -1.368 1.00 95.88 83 ASP A CA 1
ATOM 644 C C . ASP A 1 83 ? -8.126 1.566 -1.986 1.00 95.88 83 ASP A C 1
ATOM 646 O O . ASP A 1 83 ? -8.864 2.170 -2.771 1.00 95.88 83 ASP A O 1
ATOM 650 N N . GLY A 1 84 ? -8.325 0.285 -1.682 1.00 94.62 84 GLY A N 1
ATOM 651 C CA . GLY A 1 84 ? -9.436 -0.535 -2.160 1.00 94.62 84 GLY A CA 1
ATOM 652 C C . GLY A 1 84 ? -9.274 -1.117 -3.570 1.00 94.62 84 GLY A C 1
ATOM 653 O O . GLY A 1 84 ? -10.000 -2.061 -3.911 1.00 94.62 84 GLY A O 1
ATOM 654 N N . HIS A 1 85 ? -8.332 -0.624 -4.382 1.00 96.88 85 HIS A N 1
ATOM 655 C CA . HIS A 1 85 ? -8.055 -1.175 -5.712 1.00 96.88 85 HIS A CA 1
ATOM 656 C C . HIS A 1 85 ? -7.411 -2.557 -5.617 1.00 96.88 85 HIS A C 1
ATOM 658 O O . HIS A 1 85 ? -6.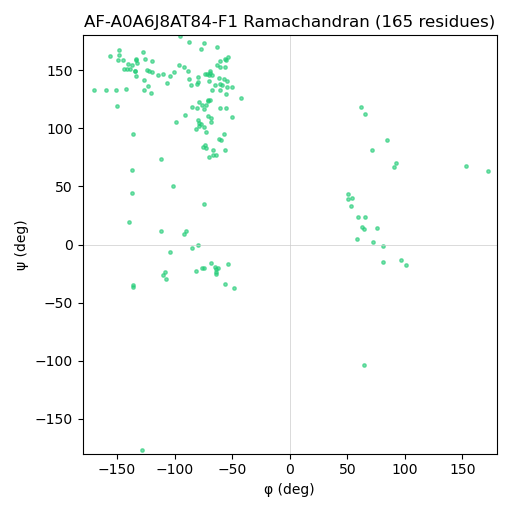662 -2.837 -4.685 1.00 96.88 85 HIS A O 1
ATOM 664 N N . SER A 1 86 ? -7.693 -3.418 -6.595 1.00 97.25 86 SER A N 1
ATOM 665 C CA . SER A 1 86 ? -7.085 -4.745 -6.664 1.00 97.25 86 SER A CA 1
ATOM 666 C C . SER A 1 86 ? -5.587 -4.672 -6.944 1.00 97.25 86 SER A C 1
ATOM 668 O O . SER A 1 86 ? -5.142 -3.811 -7.696 1.00 97.25 86 SER A O 1
ATOM 670 N N . CYS A 1 87 ? -4.837 -5.603 -6.367 1.00 97.31 87 CYS A N 1
ATOM 671 C CA . CYS A 1 87 ? -3.394 -5.722 -6.549 1.00 97.31 87 CYS A CA 1
ATOM 672 C C . CYS A 1 87 ? -2.951 -7.183 -6.435 1.00 97.31 87 CYS A C 1
ATOM 674 O O . CYS A 1 87 ? -3.642 -8.003 -5.816 1.00 97.31 87 CYS A O 1
ATOM 676 N N . SER A 1 88 ? -1.784 -7.496 -7.001 1.00 96.44 88 SER A N 1
ATOM 677 C CA . SER A 1 88 ? -1.099 -8.784 -6.793 1.00 96.44 88 SER A CA 1
ATOM 678 C C . SER A 1 88 ? 0.156 -8.654 -5.925 1.00 96.44 88 SER A C 1
ATOM 680 O O . SER A 1 88 ? 0.575 -9.625 -5.297 1.00 96.44 88 SER A O 1
ATOM 682 N N . SER A 1 89 ? 0.747 -7.460 -5.868 1.00 95.62 89 SER A N 1
ATOM 683 C CA . SER A 1 89 ? 1.947 -7.144 -5.093 1.00 95.62 89 SER A CA 1
ATOM 684 C C . SER A 1 89 ? 1.885 -5.729 -4.515 1.00 95.62 89 SER A C 1
ATOM 686 O O . SER A 1 89 ? 1.286 -4.835 -5.109 1.00 95.62 89 SER A O 1
ATOM 688 N N . SER A 1 90 ? 2.544 -5.496 -3.375 1.00 95.44 90 SER A N 1
ATOM 689 C CA . SER A 1 90 ? 2.599 -4.172 -2.733 1.00 95.44 90 SER A CA 1
ATOM 690 C C . SER A 1 90 ? 3.308 -3.111 -3.578 1.00 95.44 90 SER A C 1
ATOM 692 O O . SER A 1 90 ? 3.036 -1.931 -3.397 1.00 95.44 90 SER A O 1
ATOM 694 N N . ILE A 1 91 ? 4.160 -3.497 -4.538 1.00 94.12 91 ILE A N 1
ATOM 695 C CA . ILE A 1 91 ? 4.794 -2.537 -5.463 1.00 94.12 91 ILE A CA 1
ATOM 696 C C . ILE A 1 91 ? 3.774 -1.827 -6.366 1.00 94.12 91 ILE A C 1
ATOM 698 O O . ILE A 1 91 ? 4.035 -0.732 -6.862 1.00 94.12 91 ILE A O 1
ATOM 702 N N . GLU A 1 92 ? 2.612 -2.449 -6.573 1.00 96.44 92 GLU A N 1
ATOM 703 C CA . GLU A 1 92 ? 1.519 -1.892 -7.364 1.00 96.44 92 GLU A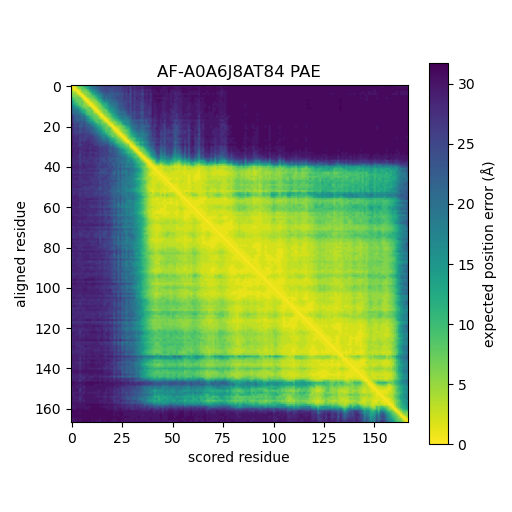 CA 1
ATOM 704 C C . GLU A 1 92 ? 0.769 -0.804 -6.598 1.00 96.44 92 GLU A C 1
ATOM 706 O O . GLU A 1 92 ? 0.086 -0.003 -7.221 1.00 96.44 92 GLU A O 1
ATOM 711 N N . CYS A 1 93 ? 0.873 -0.761 -5.269 1.00 96.81 93 CYS A N 1
ATOM 712 C CA . CYS A 1 93 ? 0.125 0.157 -4.421 1.00 96.81 93 CYS A CA 1
ATOM 713 C C . CYS A 1 93 ? 0.862 1.488 -4.229 1.00 96.81 93 CYS A C 1
ATOM 715 O O . CYS A 1 93 ? 2.092 1.551 -4.266 1.00 96.81 93 CYS A O 1
ATOM 717 N N . ALA A 1 94 ? 0.099 2.568 -4.045 1.00 94.69 94 ALA A N 1
ATOM 718 C CA . ALA A 1 94 ? 0.644 3.892 -3.757 1.00 94.69 94 ALA A CA 1
ATOM 719 C C . ALA A 1 94 ? 1.403 3.909 -2.418 1.00 94.69 94 ALA A C 1
ATOM 721 O O . ALA A 1 94 ? 1.362 2.957 -1.639 1.00 94.69 94 ALA A O 1
ATOM 722 N N . GLU A 1 95 ? 2.119 4.998 -2.149 1.00 90.25 95 GLU A N 1
ATOM 723 C CA . GLU A 1 95 ? 2.912 5.126 -0.926 1.00 90.25 95 GLU A CA 1
ATOM 724 C C . GLU A 1 95 ? 2.063 4.893 0.338 1.00 90.25 95 GLU A C 1
ATOM 726 O O . GLU A 1 95 ? 0.921 5.348 0.431 1.00 90.25 95 GLU A O 1
ATOM 731 N N . ASN A 1 96 ? 2.638 4.202 1.327 1.00 90.38 96 ASN A N 1
ATOM 732 C CA . ASN A 1 96 ? 1.992 3.831 2.594 1.00 90.38 96 ASN A CA 1
ATOM 733 C C . ASN A 1 96 ? 0.795 2.864 2.469 1.00 90.38 96 ASN A C 1
ATOM 735 O O . ASN A 1 96 ? 0.074 2.651 3.446 1.00 90.38 96 ASN A O 1
ATOM 739 N N . LEU A 1 97 ? 0.608 2.241 1.302 1.00 95.81 97 LEU A N 1
ATOM 740 C CA . LEU A 1 97 ? -0.325 1.138 1.090 1.00 95.81 97 LEU A CA 1
ATOM 741 C C . LEU A 1 97 ? 0.435 -0.174 0.855 1.00 95.81 97 LEU A C 1
ATOM 743 O O . LEU A 1 97 ? 1.489 -0.207 0.226 1.00 95.81 97 LEU A O 1
ATOM 747 N N . GLU A 1 98 ? -0.149 -1.276 1.309 1.00 96.06 98 GLU A N 1
ATOM 748 C CA . GLU A 1 98 ? 0.315 -2.636 1.051 1.00 96.06 98 GLU A CA 1
ATOM 749 C C . GLU A 1 98 ? -0.781 -3.455 0.381 1.00 96.06 98 GLU A C 1
ATOM 751 O O . GLU A 1 98 ? -1.975 -3.258 0.627 1.00 96.06 98 GLU A O 1
ATOM 756 N N . CYS A 1 99 ? -0.373 -4.417 -0.445 1.00 97.19 99 CYS A N 1
ATOM 757 C CA . CYS A 1 99 ? -1.309 -5.344 -1.050 1.00 97.19 99 CYS A CA 1
ATOM 758 C C . CYS A 1 99 ? -1.706 -6.420 -0.037 1.00 97.19 99 CYS A C 1
ATOM 760 O O . CYS A 1 99 ? -0.954 -7.360 0.225 1.00 97.19 99 CYS A O 1
ATOM 762 N N . ARG A 1 100 ? -2.899 -6.285 0.544 1.00 95.00 100 ARG A N 1
ATOM 763 C CA . ARG A 1 100 ? -3.452 -7.208 1.540 1.00 95.00 100 ARG A CA 1
ATOM 764 C C . ARG A 1 100 ? -4.823 -7.668 1.083 1.00 95.00 100 ARG A C 1
ATOM 766 O O . ARG A 1 100 ? -5.636 -6.866 0.633 1.00 95.00 100 ARG A O 1
ATOM 773 N N . GLU A 1 101 ? -5.063 -8.974 1.146 1.00 94.69 101 GLU A N 1
ATOM 774 C CA . GLU A 1 101 ? -6.317 -9.575 0.660 1.00 94.69 101 GLU A CA 1
ATOM 775 C C . GLU A 1 101 ? -6.630 -9.186 -0.801 1.00 94.69 101 GLU A C 1
ATOM 777 O O . GLU A 1 101 ? -7.768 -8.887 -1.166 1.00 94.69 101 GLU A O 1
ATOM 782 N N . SER A 1 102 ? -5.586 -9.145 -1.640 1.00 96.69 102 SER A N 1
ATOM 783 C CA . SER A 1 102 ? -5.657 -8.737 -3.052 1.00 96.69 102 SER A CA 1
ATOM 784 C C . SER A 1 102 ? -6.186 -7.317 -3.279 1.00 96.69 102 SER A C 1
ATOM 786 O O . SER A 1 102 ? -6.694 -7.015 -4.363 1.00 96.69 102 SER A O 1
ATOM 788 N N . ARG A 1 103 ? -6.080 -6.438 -2.275 1.00 97.31 103 ARG A N 1
ATOM 789 C CA . ARG A 1 103 ? -6.410 -5.014 -2.373 1.00 97.31 103 ARG A CA 1
ATOM 790 C C . ARG A 1 103 ? -5.322 -4.150 -1.751 1.00 97.31 103 ARG A C 1
ATOM 792 O O . ARG A 1 103 ? -4.727 -4.528 -0.7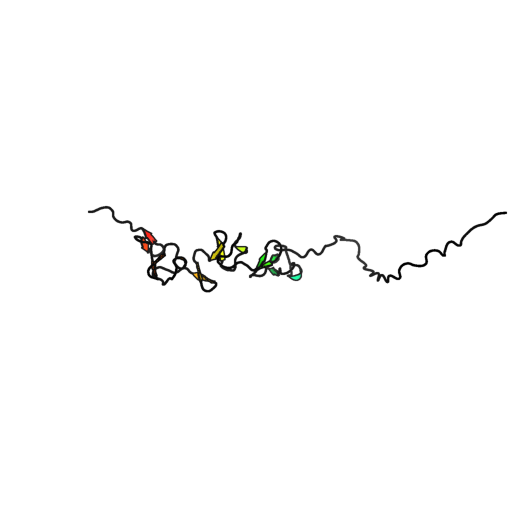47 1.00 97.31 103 ARG A O 1
ATOM 799 N N . CYS A 1 104 ? -5.082 -2.981 -2.326 1.00 97.50 104 CYS A N 1
ATOM 800 C CA . CYS A 1 104 ? -4.228 -1.983 -1.702 1.00 97.50 104 CYS A CA 1
ATOM 801 C C . CYS A 1 104 ? -4.940 -1.433 -0.470 1.00 97.50 104 CYS A C 1
ATOM 803 O O . CYS A 1 104 ? -6.080 -0.985 -0.565 1.00 97.50 104 CYS A O 1
ATOM 805 N N . GLN A 1 105 ? -4.287 -1.514 0.682 1.00 96.50 105 GLN A N 1
ATOM 806 C CA . GLN A 1 105 ? -4.830 -1.081 1.964 1.00 96.50 105 GLN A CA 1
ATOM 807 C C . GLN A 1 105 ? -3.727 -0.413 2.778 1.00 96.50 105 GLN A C 1
ATOM 809 O O . GLN A 1 105 ? -2.565 -0.797 2.661 1.00 96.50 105 GLN A O 1
ATOM 814 N N . CYS A 1 106 ? -4.079 0.536 3.645 1.00 95.75 106 CYS A N 1
ATOM 815 C CA . CYS A 1 106 ? -3.131 1.083 4.622 1.00 95.75 106 CYS A CA 1
ATOM 816 C C . CYS A 1 106 ? -2.470 -0.014 5.457 1.00 95.75 106 CYS A C 1
ATOM 818 O O . CYS A 1 106 ? -3.015 -1.108 5.572 1.00 95.75 106 CYS A O 1
ATOM 820 N N . LEU A 1 107 ? -1.338 0.283 6.094 1.00 92.69 107 LEU A N 1
ATOM 821 C CA . LEU A 1 107 ? -0.716 -0.630 7.058 1.00 92.69 107 LEU A CA 1
ATOM 822 C C . LEU A 1 107 ? -1.686 -1.015 8.189 1.00 92.69 107 LEU A C 1
ATOM 824 O O . LEU A 1 107 ? -2.658 -0.316 8.470 1.00 92.69 107 LEU A O 1
ATOM 828 N N . GLU A 1 108 ? -1.428 -2.125 8.885 1.00 89.06 108 GLU A N 1
ATOM 829 C CA . GLU A 1 108 ? -2.336 -2.648 9.923 1.00 89.06 108 GLU A CA 1
ATOM 830 C C . GLU A 1 108 ? -2.650 -1.640 11.038 1.00 89.06 108 GLU A C 1
ATOM 832 O O . GLU A 1 108 ? -3.774 -1.604 11.547 1.00 89.06 108 GLU A O 1
ATOM 837 N N . SER A 1 109 ? -1.675 -0.797 11.380 1.00 91.38 109 SER A N 1
ATOM 838 C CA . SER A 1 109 ? -1.770 0.254 12.395 1.00 91.38 109 SER A CA 1
ATOM 839 C C . SER A 1 109 ? -2.476 1.527 11.915 1.00 91.38 109 SER A C 1
ATOM 841 O O . SER A 1 109 ? -2.621 2.468 12.696 1.00 91.38 109 SER A O 1
ATOM 843 N N . GLN A 1 110 ? -2.915 1.578 10.659 1.00 95.06 110 GLN A N 1
ATOM 844 C CA . GLN A 1 110 ? -3.481 2.753 10.007 1.00 95.06 110 GLN A CA 1
ATOM 845 C C . GLN A 1 110 ? -4.847 2.449 9.374 1.00 95.06 110 GLN A C 1
ATOM 847 O O . GLN A 1 110 ? -5.250 1.295 9.220 1.00 95.06 110 GLN A O 1
ATOM 852 N N . TYR A 1 111 ? -5.571 3.504 9.016 1.00 94.19 111 TYR A N 1
ATOM 853 C CA . TYR A 1 111 ? -6.828 3.456 8.279 1.00 94.19 111 TYR A CA 1
ATOM 854 C C . TYR A 1 111 ? -6.847 4.536 7.197 1.00 94.19 111 TYR A C 1
ATOM 856 O O . TYR A 1 111 ? -6.158 5.552 7.310 1.00 94.19 111 TYR A O 1
ATOM 864 N N . TRP A 1 112 ? -7.623 4.309 6.139 1.00 94.50 112 TRP A N 1
ATOM 865 C CA . TRP A 1 112 ? -7.740 5.261 5.041 1.00 94.50 112 TRP A CA 1
ATOM 866 C C . TRP A 1 112 ? -8.680 6.412 5.407 1.00 94.50 112 TRP A C 1
ATOM 868 O O . TRP A 1 112 ? -9.846 6.200 5.742 1.00 94.50 112 TRP A O 1
ATOM 878 N N . GLU A 1 113 ? -8.176 7.641 5.335 1.00 93.38 113 GLU A N 1
ATOM 879 C CA . GLU A 1 113 ? -8.909 8.861 5.658 1.00 93.38 113 GLU A CA 1
ATOM 880 C C . GLU A 1 113 ? -8.381 10.034 4.834 1.00 9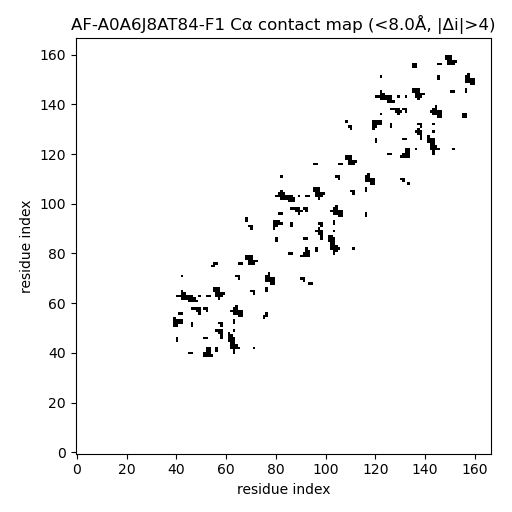3.38 113 GLU A C 1
ATOM 882 O O . GLU A 1 113 ? -7.177 10.272 4.778 1.00 93.38 113 GLU A O 1
ATOM 887 N N . ASN A 1 114 ? -9.275 10.819 4.224 1.00 90.25 114 ASN A N 1
ATOM 888 C CA . ASN A 1 114 ? -8.905 12.031 3.480 1.00 90.25 114 ASN A CA 1
ATOM 889 C C . ASN A 1 114 ? -7.775 11.794 2.455 1.00 90.25 114 ASN A C 1
ATOM 891 O O . ASN A 1 114 ? -6.840 12.589 2.353 1.00 90.25 114 ASN A O 1
ATOM 895 N N . SER A 1 115 ? -7.867 10.686 1.714 1.00 90.25 115 SER A N 1
ATOM 896 C CA . SER A 1 115 ? -6.903 10.280 0.682 1.00 90.25 115 SER A CA 1
ATOM 897 C C . SER A 1 115 ? -5.495 9.936 1.189 1.00 90.25 115 SER A C 1
ATOM 899 O O . SER A 1 115 ? -4.532 10.023 0.428 1.00 90.25 115 SER A O 1
ATOM 901 N N . LYS A 1 116 ? -5.353 9.562 2.465 1.00 93.31 116 LYS A N 1
ATOM 902 C CA . LYS A 1 116 ? -4.087 9.112 3.054 1.00 93.31 116 LYS A CA 1
ATOM 903 C C . LYS A 1 116 ? -4.313 8.079 4.154 1.00 93.31 116 LYS A C 1
ATOM 905 O O . LYS A 1 116 ? -5.418 7.921 4.665 1.00 93.31 116 LYS A O 1
ATOM 910 N N . CYS A 1 117 ? -3.238 7.420 4.563 1.00 95.25 117 CYS A N 1
ATOM 911 C CA . CYS A 1 117 ? -3.254 6.547 5.726 1.00 95.25 117 CYS A CA 1
ATOM 912 C C . CYS A 1 117 ? -3.032 7.346 7.016 1.00 95.25 117 CYS A C 1
ATOM 914 O O . CYS A 1 117 ? -1.986 7.968 7.206 1.00 95.25 117 CYS A O 1
ATOM 916 N N . SER A 1 118 ? -4.024 7.324 7.903 1.00 95.00 118 SER A N 1
ATOM 917 C CA . SER A 1 118 ? -3.991 7.932 9.237 1.00 95.00 118 SER A CA 1
ATOM 918 C C . SER A 1 118 ? -3.797 6.847 10.308 1.00 95.00 118 SER A C 1
ATOM 920 O O . SER A 1 118 ? -4.321 5.745 10.150 1.00 95.00 118 SER A O 1
ATOM 922 N N . PRO A 1 119 ? -3.069 7.103 11.411 1.00 95.31 119 PRO A N 1
ATOM 923 C CA . PRO A 1 119 ? -2.939 6.142 12.509 1.00 95.31 119 PRO A CA 1
ATOM 924 C C . PRO A 1 119 ? -4.292 5.777 13.122 1.00 95.31 119 PRO A C 1
ATOM 926 O O . PRO A 1 119 ? -5.107 6.658 13.385 1.00 95.31 119 PRO A O 1
ATOM 929 N N . LYS A 1 120 ? -4.509 4.491 13.407 1.00 95.38 120 LYS A N 1
ATOM 930 C CA . LYS A 1 120 ? -5.706 4.024 14.113 1.00 95.38 120 LYS A CA 1
ATOM 931 C C . LYS A 1 120 ? -5.800 4.621 15.514 1.00 95.38 120 LYS A C 1
ATOM 933 O O . LYS A 1 120 ? -4.807 4.765 16.228 1.00 95.38 120 LYS A O 1
ATOM 938 N N . LYS A 1 121 ? -7.031 4.919 15.902 1.00 95.25 121 LYS A N 1
ATOM 939 C CA . LYS A 1 121 ? -7.420 5.630 17.108 1.00 95.25 121 LYS A CA 1
ATOM 940 C C . LYS A 1 121 ? -7.399 4.730 18.342 1.00 95.25 121 LYS A C 1
ATOM 942 O O . LYS A 1 121 ? -7.721 3.538 18.281 1.00 95.25 121 LYS A O 1
ATOM 947 N N . ASP A 1 122 ? -7.000 5.342 19.450 1.00 94.06 122 ASP A N 1
ATOM 948 C CA . ASP A 1 122 ? -6.949 4.746 20.782 1.00 94.06 122 ASP A CA 1
ATOM 949 C C . ASP A 1 122 ? -8.334 4.579 21.416 1.00 94.06 122 ASP A C 1
ATOM 951 O O . ASP A 1 122 ? -9.354 5.026 20.890 1.00 94.06 122 ASP A O 1
ATOM 955 N N . GLU A 1 123 ? -8.357 3.913 22.565 1.00 93.94 123 GLU A N 1
ATOM 956 C CA . GLU A 1 123 ? -9.555 3.737 23.378 1.00 93.94 123 GLU A CA 1
ATOM 957 C C . GLU A 1 123 ? -10.176 5.096 23.772 1.00 93.94 123 GLU A C 1
ATOM 959 O O . GLU A 1 123 ? -9.483 6.096 23.961 1.00 93.94 123 GLU A O 1
ATOM 964 N N . HIS A 1 124 ? -11.509 5.151 23.797 1.00 93.94 124 HIS A N 1
ATOM 965 C CA . HIS A 1 124 ? -12.349 6.341 23.969 1.00 93.94 124 HIS A CA 1
ATOM 966 C C . HIS A 1 124 ? -12.168 7.469 22.938 1.00 93.94 124 HIS A C 1
ATOM 968 O O . HIS A 1 124 ? -12.833 8.502 23.052 1.00 93.94 124 HIS A O 1
ATOM 974 N N . ALA A 1 125 ? -11.357 7.306 21.893 1.00 95.81 125 ALA A N 1
ATOM 975 C CA . ALA A 1 125 ? -11.296 8.282 20.809 1.00 95.81 125 ALA A CA 1
ATOM 976 C C . ALA A 1 125 ? -12.583 8.278 19.967 1.00 95.81 125 ALA A C 1
ATOM 978 O O . ALA A 1 125 ? -13.227 7.240 19.807 1.00 95.81 125 ALA A O 1
ATOM 979 N N . LEU A 1 126 ? -12.933 9.438 19.402 1.00 96.44 126 LEU A N 1
ATOM 980 C CA . LEU A 1 126 ? -14.105 9.581 18.536 1.00 96.44 126 LEU A CA 1
ATOM 981 C C . LEU A 1 126 ? -13.930 8.814 17.222 1.00 96.44 126 LEU A C 1
ATOM 983 O O . LEU A 1 126 ? -12.915 8.981 16.544 1.00 96.44 126 LEU A O 1
ATOM 987 N N . CYS A 1 127 ? -14.939 8.054 16.818 1.00 96.31 127 CYS A N 1
ATOM 988 C CA . CYS A 1 127 ? -14.929 7.247 15.599 1.00 96.31 127 CYS A CA 1
ATOM 989 C C . CYS A 1 127 ? -16.286 7.280 14.889 1.00 96.31 127 CYS A C 1
ATOM 991 O O . CYS A 1 127 ? -17.319 7.478 15.528 1.00 96.31 127 CYS A O 1
ATOM 993 N N . ASN A 1 128 ? -16.279 7.032 13.577 1.00 95.94 128 ASN A N 1
ATOM 994 C CA . ASN A 1 128 ? -17.490 6.769 12.791 1.00 95.94 128 ASN A CA 1
ATOM 995 C C . ASN A 1 128 ? -17.562 5.303 12.330 1.00 95.94 128 ASN A C 1
ATOM 997 O O . ASN A 1 128 ? -18.645 4.771 12.095 1.00 95.94 128 ASN A O 1
ATOM 1001 N N . SER A 1 129 ? -16.410 4.643 12.202 1.00 94.81 129 SER A N 1
ATOM 1002 C CA . SER A 1 129 ? -16.269 3.246 11.798 1.00 94.81 129 SER A CA 1
ATOM 1003 C C . SER A 1 129 ? -15.278 2.502 12.691 1.00 94.81 129 SER A C 1
ATOM 1005 O O . SER A 1 129 ? -14.291 3.065 13.158 1.00 94.81 129 SER A O 1
ATOM 1007 N N . SER A 1 130 ? -15.498 1.197 12.880 1.00 93.94 130 SER A N 1
ATOM 1008 C CA . SER A 1 130 ? -14.566 0.335 13.628 1.00 93.94 130 SER A CA 1
ATOM 1009 C C . SER A 1 130 ? -13.206 0.182 12.940 1.00 93.94 130 SER A C 1
ATOM 1011 O O . SER A 1 130 ? -12.232 -0.147 13.607 1.00 93.94 130 SER A O 1
ATOM 1013 N N . LEU A 1 131 ? -13.109 0.463 11.634 1.00 92.69 131 LEU A N 1
ATOM 1014 C CA . LEU A 1 131 ? -11.829 0.477 10.913 1.00 92.69 131 LEU A CA 1
ATOM 1015 C C . LEU A 1 131 ? -10.880 1.573 11.415 1.00 92.69 131 LEU A C 1
ATOM 1017 O O . LEU A 1 131 ? -9.667 1.433 11.282 1.00 92.69 131 LEU A O 1
ATOM 1021 N N . GLU A 1 132 ? -11.425 2.642 12.000 1.00 95.56 132 GLU A N 1
ATOM 1022 C CA . GLU A 1 132 ? -10.645 3.748 12.557 1.00 95.56 132 GLU A CA 1
ATOM 1023 C C . GLU A 1 132 ? -9.984 3.373 13.882 1.00 95.56 132 GLU A C 1
ATOM 1025 O O . GLU A 1 132 ? -9.037 4.032 14.291 1.00 95.56 132 GLU A O 1
ATOM 1030 N N . CYS A 1 133 ? -10.471 2.339 14.568 1.00 95.25 133 CYS A N 1
ATOM 1031 C CA . CYS A 1 133 ? -10.006 1.947 15.891 1.00 95.25 133 CYS A CA 1
ATOM 1032 C C . CYS A 1 133 ? -8.876 0.909 15.802 1.00 95.25 133 CYS A C 1
ATOM 1034 O O . CYS A 1 133 ? -8.785 0.136 14.844 1.00 95.25 133 CYS A O 1
ATOM 1036 N N . LYS A 1 134 ? -7.998 0.858 16.813 1.00 93.88 134 LYS A N 1
ATOM 1037 C CA . LYS A 1 134 ? -6.991 -0.218 16.934 1.00 93.88 134 LYS A CA 1
ATOM 1038 C C . LYS A 1 134 ? -7.661 -1.601 16.943 1.00 93.88 134 LYS A C 1
ATOM 1040 O O . LYS A 1 134 ? -8.793 -1.729 17.384 1.00 93.88 134 LYS A O 1
ATOM 1045 N N . ALA A 1 135 ? -6.946 -2.639 16.495 1.00 83.50 135 ALA A N 1
ATOM 1046 C CA . ALA A 1 135 ? -7.489 -3.959 16.120 1.00 83.50 135 ALA A CA 1
ATOM 1047 C C . ALA A 1 135 ? -8.365 -4.689 17.166 1.00 83.50 135 ALA A C 1
ATOM 1049 O O . ALA A 1 135 ? -9.087 -5.614 16.809 1.00 83.50 135 ALA A O 1
ATOM 1050 N N . THR A 1 136 ? -8.314 -4.293 18.441 1.00 86.88 136 THR A N 1
ATOM 1051 C CA . THR A 1 136 ? -9.121 -4.888 19.525 1.00 86.88 136 THR A CA 1
ATOM 1052 C C . THR A 1 136 ? -10.308 -4.027 19.966 1.00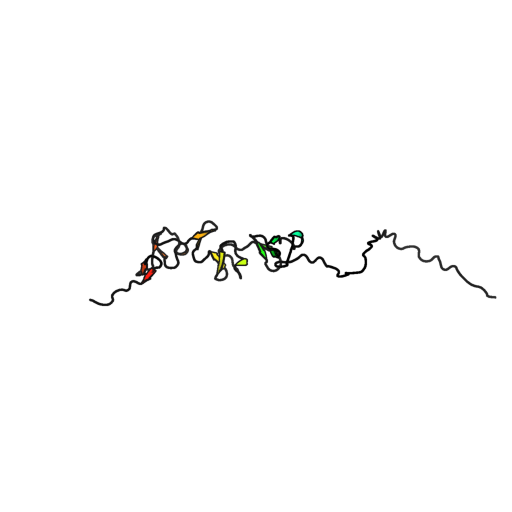 86.88 136 THR A C 1
ATOM 1054 O O . THR A 1 136 ? -11.139 -4.476 20.752 1.00 86.88 136 THR A O 1
ATOM 1057 N N . LEU A 1 137 ? -10.416 -2.811 19.434 1.00 92.81 137 LEU A N 1
ATOM 1058 C CA . LEU A 1 137 ? -11.467 -1.848 19.722 1.00 92.81 137 LEU A CA 1
ATOM 1059 C C . LEU A 1 137 ? -12.515 -1.861 18.603 1.00 92.81 137 LEU A C 1
ATOM 1061 O O . LEU A 1 137 ? -12.210 -2.070 17.430 1.00 92.81 137 LEU A O 1
ATOM 1065 N N . GLN A 1 138 ? -13.759 -1.581 18.965 1.00 94.44 138 GLN A N 1
ATOM 1066 C CA . GLN A 1 138 ? -14.863 -1.358 18.043 1.00 94.44 138 GLN A CA 1
ATOM 1067 C C . GLN A 1 138 ? -15.419 0.041 18.236 1.00 94.44 138 GLN A C 1
ATOM 1069 O O . GLN A 1 138 ? -15.453 0.564 19.349 1.00 94.44 138 GLN A O 1
ATOM 1074 N N . CYS A 1 139 ? -15.913 0.629 17.153 1.00 95.69 139 CYS A N 1
ATOM 1075 C CA . CYS A 1 139 ? -16.621 1.887 17.249 1.00 95.69 139 CYS A CA 1
ATOM 1076 C C . CYS A 1 139 ? -18.040 1.637 17.770 1.00 95.69 139 CYS A C 1
ATOM 1078 O O . CYS A 1 139 ? -18.904 1.167 17.026 1.00 95.69 139 CYS A O 1
ATOM 1080 N N . LYS A 1 140 ? -18.289 1.938 19.047 1.00 94.62 140 LYS A N 1
ATOM 1081 C CA . LYS A 1 140 ? -19.627 1.901 19.654 1.00 94.62 140 LYS A CA 1
ATOM 1082 C C . LYS A 1 140 ? -19.949 3.264 20.239 1.00 94.62 140 LYS A C 1
ATOM 1084 O O . LYS A 1 140 ? -19.111 3.891 20.877 1.00 94.62 140 LYS A O 1
ATOM 1089 N N . THR A 1 141 ? -21.175 3.737 20.015 1.00 93.50 141 THR A N 1
ATOM 1090 C CA . THR A 1 141 ? -21.624 5.057 20.499 1.00 93.50 141 THR A CA 1
ATOM 1091 C C . THR A 1 141 ? -20.652 6.195 20.141 1.00 93.50 141 THR A C 1
ATOM 1093 O O . THR A 1 141 ? -20.410 7.073 20.956 1.00 93.50 141 THR A O 1
ATOM 1096 N N . ASN A 1 142 ? -20.081 6.166 18.930 1.00 96.19 142 ASN A N 1
ATOM 1097 C CA . ASN A 1 142 ? -19.058 7.099 18.429 1.00 96.19 142 ASN A CA 1
ATOM 1098 C C . ASN A 1 142 ? -17.716 7.096 19.176 1.00 96.19 142 ASN A C 1
ATOM 1100 O O . ASN A 1 142 ? -16.926 8.015 18.981 1.00 96.19 142 ASN A O 1
ATOM 1104 N N . HIS A 1 143 ? -17.429 6.085 19.995 1.00 96.25 143 HIS A N 1
ATOM 1105 C CA . HIS A 1 143 ? -16.146 5.936 20.675 1.00 96.25 143 HIS A CA 1
ATOM 1106 C C . HIS A 1 143 ? -15.529 4.560 20.407 1.00 96.25 143 HIS A C 1
ATOM 1108 O O . HIS A 1 143 ? -16.227 3.545 20.355 1.00 96.25 143 HIS A O 1
ATOM 1114 N N . CYS A 1 144 ? -14.207 4.519 20.242 1.00 96.06 144 CYS A N 1
ATOM 1115 C CA . CYS A 1 144 ? -13.459 3.270 20.160 1.00 96.06 144 CYS A CA 1
ATOM 1116 C C . CYS A 1 144 ? -13.422 2.610 21.541 1.00 96.06 144 CYS A C 1
ATOM 1118 O O . CYS A 1 144 ? -12.766 3.109 22.449 1.00 96.06 144 CYS A O 1
ATOM 1120 N N . VAL A 1 145 ? -14.119 1.495 21.717 1.00 94.88 145 VAL A N 1
ATOM 1121 C CA . VAL A 1 145 ? -14.225 0.792 23.003 1.00 94.88 145 VAL A CA 1
ATOM 1122 C C . VAL A 1 145 ? -14.009 -0.702 22.819 1.00 94.88 145 VAL A C 1
ATOM 1124 O O . VAL A 1 145 ? -14.153 -1.233 21.718 1.00 94.88 145 VAL A O 1
ATOM 1127 N N . CYS A 1 146 ? -13.663 -1.398 23.898 1.00 92.88 146 CYS A N 1
ATOM 1128 C CA . CYS A 1 146 ? -13.555 -2.850 23.867 1.00 92.88 146 CYS A CA 1
ATOM 1129 C C . CYS A 1 146 ? -14.901 -3.524 23.558 1.00 92.88 146 CYS A C 1
ATOM 1131 O O . CYS A 1 146 ? -15.979 -2.977 23.814 1.00 92.88 146 CYS A O 1
ATOM 1133 N N . CYS A 1 147 ? -14.834 -4.732 22.992 1.00 84.50 147 CYS A N 1
ATOM 1134 C CA . CYS A 1 147 ? -16.015 -5.571 22.818 1.00 84.50 147 CYS A CA 1
ATOM 1135 C C . CYS A 1 147 ? -16.657 -5.890 24.177 1.00 84.50 147 CYS A C 1
ATOM 1137 O O . CYS A 1 147 ? -16.023 -5.796 25.226 1.00 84.50 147 CYS A O 1
ATOM 1139 N N . GLU A 1 148 ? -17.943 -6.242 24.165 1.00 76.44 148 GLU A N 1
ATOM 1140 C CA . GLU A 1 148 ? -18.686 -6.496 25.402 1.00 76.44 148 GLU A CA 1
ATOM 1141 C C . GLU A 1 148 ? -17.988 -7.553 26.266 1.00 76.44 148 GLU A C 1
ATOM 1143 O O . GLU A 1 148 ? -17.692 -8.642 25.783 1.00 76.44 148 GLU A O 1
ATOM 1148 N N . GLN A 1 149 ? -17.801 -7.222 27.553 1.00 74.44 149 GLN A N 1
ATOM 1149 C CA . GLN A 1 149 ? -17.141 -8.022 28.604 1.00 74.44 149 GLN A CA 1
ATOM 1150 C C . GLN A 1 149 ? -15.600 -7.990 28.627 1.00 74.44 149 GLN A C 1
ATOM 1152 O O . GLN A 1 149 ? -15.003 -8.564 29.545 1.00 74.44 149 GLN A O 1
ATOM 1157 N N . ASP A 1 150 ? -14.964 -7.273 27.701 1.00 86.12 150 ASP A N 1
ATOM 1158 C CA . ASP A 1 150 ? -13.520 -7.035 27.713 1.00 86.12 150 ASP A CA 1
ATOM 1159 C C . ASP A 1 150 ? -13.189 -5.681 28.364 1.00 86.12 150 ASP A C 1
ATOM 1161 O O . ASP A 1 150 ? -14.008 -4.758 28.375 1.00 86.12 150 ASP A O 1
ATOM 1165 N N . PHE A 1 151 ? -11.980 -5.546 28.908 1.00 86.69 151 PHE A N 1
ATOM 1166 C CA . PHE A 1 151 ? -11.470 -4.295 29.470 1.00 86.69 151 PHE A CA 1
ATOM 1167 C C . PHE A 1 151 ? -10.148 -3.900 28.813 1.00 86.69 151 PHE A C 1
ATOM 1169 O O . PHE A 1 151 ? -9.364 -4.748 28.387 1.00 86.69 151 PHE A O 1
ATOM 1176 N N . TRP A 1 152 ? -9.888 -2.597 28.732 1.00 87.06 152 TRP A N 1
ATOM 1177 C CA . TRP A 1 152 ? -8.636 -2.079 28.197 1.00 87.06 152 TRP A CA 1
ATOM 1178 C C . TRP A 1 152 ? -7.510 -2.235 29.226 1.00 87.06 152 TRP A C 1
ATOM 1180 O O . TRP A 1 152 ? -7.582 -1.670 30.317 1.00 87.06 152 TRP A O 1
ATOM 1190 N N . ASN A 1 153 ? -6.452 -2.976 28.889 1.00 85.38 153 ASN A N 1
ATOM 1191 C CA . ASN A 1 153 ? -5.293 -3.156 29.776 1.00 85.38 153 ASN A CA 1
ATOM 1192 C C . ASN A 1 153 ? -4.165 -2.128 29.547 1.00 85.38 153 ASN A C 1
ATOM 1194 O O . ASN A 1 153 ? -3.073 -2.276 30.094 1.00 85.38 153 ASN A O 1
ATOM 1198 N N . GLY A 1 154 ? -4.411 -1.102 28.726 1.00 81.94 154 GLY A N 1
ATOM 1199 C CA . GLY A 1 154 ? -3.416 -0.111 28.306 1.00 81.94 154 GLY A CA 1
ATOM 1200 C C . GLY A 1 154 ? -2.852 -0.347 26.903 1.00 81.94 154 GLY A C 1
ATOM 1201 O O . GLY A 1 154 ? -2.305 0.584 26.314 1.00 81.94 154 GLY A O 1
ATOM 1202 N N . GLN A 1 155 ? -3.005 -1.552 26.344 1.00 84.56 155 GLN A N 1
ATOM 1203 C CA . GLN A 1 155 ? -2.455 -1.897 25.029 1.00 84.56 155 GLN A CA 1
ATOM 1204 C C . GLN A 1 155 ? -3.431 -2.674 24.138 1.00 84.56 155 GLN A C 1
ATOM 1206 O O . GLN A 1 155 ? -3.442 -2.474 22.922 1.00 84.56 155 GLN A O 1
ATOM 1211 N N . PHE A 1 156 ? -4.239 -3.561 24.715 1.00 87.31 156 PHE A N 1
ATOM 1212 C CA . PHE A 1 156 ? -5.258 -4.332 24.010 1.00 87.31 156 PHE A CA 1
ATOM 1213 C C . PHE A 1 156 ? -6.455 -4.626 24.922 1.00 87.31 156 PHE A C 1
ATOM 1215 O O . PHE A 1 156 ? -6.370 -4.517 26.147 1.00 87.31 156 PHE A O 1
ATOM 1222 N N . CYS A 1 157 ? -7.584 -5.001 24.322 1.00 89.25 157 CYS A N 1
ATOM 1223 C CA . CYS A 1 157 ? -8.734 -5.489 25.075 1.00 89.25 157 CYS A CA 1
ATOM 1224 C C . CYS A 1 157 ? -8.460 -6.897 25.607 1.00 89.25 157 CYS A C 1
ATOM 1226 O O . CYS A 1 157 ? -8.195 -7.826 24.842 1.00 89.25 157 CYS A O 1
ATOM 1228 N N . GLU A 1 158 ? -8.507 -7.045 26.926 1.00 89.81 158 GLU A N 1
ATOM 1229 C CA . GLU A 1 158 ? -8.350 -8.313 27.625 1.00 89.81 158 GLU A CA 1
ATOM 1230 C C . GLU A 1 158 ? -9.706 -8.776 28.163 1.00 89.81 158 GLU A C 1
ATOM 1232 O O . GLU A 1 158 ? -10.491 -7.984 28.687 1.00 89.81 158 GLU A O 1
ATOM 1237 N N . LYS A 1 159 ? -9.986 -10.079 28.051 1.00 85.25 159 LYS A N 1
ATOM 1238 C CA . LYS A 1 159 ? -11.205 -10.660 28.620 1.00 85.25 159 LYS A CA 1
ATOM 1239 C C . LYS A 1 159 ? -11.219 -10.459 30.125 1.00 85.25 159 LYS A C 1
ATOM 1241 O O . LYS A 1 159 ? -10.256 -10.822 30.805 1.00 85.25 159 LYS A O 1
ATOM 1246 N N . SER A 1 160 ? -12.345 -9.994 30.667 1.00 71.12 160 SER A N 1
ATOM 1247 C CA . SER A 1 160 ? -12.579 -10.103 32.104 1.00 71.12 160 SER A CA 1
ATOM 1248 C C . SER A 1 160 ? -12.439 -11.572 32.512 1.00 71.12 160 SER A C 1
ATOM 1250 O O . SER A 1 160 ? -13.201 -12.436 32.065 1.00 71.12 160 SER A O 1
ATOM 1252 N N . LYS A 1 161 ? -11.467 -11.881 33.378 1.00 66.81 161 LYS A N 1
ATOM 1253 C CA . LYS A 1 161 ? -11.457 -13.146 34.120 1.00 66.81 161 LYS A CA 1
ATOM 1254 C C . LYS A 1 161 ? -12.589 -13.070 35.137 1.00 66.81 161 LYS A C 1
ATOM 1256 O O . LYS A 1 161 ? -12.350 -12.835 36.318 1.00 66.81 161 LYS A O 1
ATOM 1261 N N . ASN A 1 162 ? -13.829 -13.227 34.681 1.00 55.12 162 ASN A N 1
ATOM 1262 C CA . ASN A 1 162 ? -14.951 -13.286 35.594 1.00 55.12 162 ASN A CA 1
ATOM 1263 C C . ASN A 1 162 ? -14.742 -14.478 36.525 1.00 55.12 162 ASN A C 1
ATOM 1265 O O . ASN A 1 162 ? -14.670 -15.637 36.118 1.00 55.12 162 ASN A O 1
ATOM 1269 N N . HIS A 1 163 ? -14.621 -14.124 37.794 1.00 47.66 163 HIS A N 1
ATOM 1270 C CA . HIS A 1 163 ? -14.626 -14.964 38.967 1.00 47.66 163 HIS A CA 1
ATOM 1271 C C . HIS A 1 163 ? -15.929 -15.785 38.980 1.00 47.66 163 HIS A C 1
ATOM 1273 O O . HIS A 1 163 ? -16.896 -15.437 39.643 1.00 47.66 163 HIS A O 1
ATOM 1279 N N . SER A 1 164 ? -15.990 -16.893 38.236 1.00 46.50 164 SER A N 1
ATOM 1280 C CA . SER A 1 164 ? -17.100 -17.861 38.287 1.00 46.50 164 SER A CA 1
ATOM 1281 C C . SER A 1 164 ? -17.058 -18.730 39.555 1.00 46.50 164 SER A C 1
ATOM 1283 O O . SER A 1 164 ? -17.368 -19.918 39.514 1.00 46.50 164 SER A O 1
ATOM 1285 N N . ARG A 1 165 ? -16.621 -18.182 40.692 1.00 47.25 165 ARG A N 1
ATOM 1286 C CA . ARG A 1 165 ? -16.636 -18.860 41.993 1.00 47.25 165 ARG A CA 1
ATOM 1287 C C . ARG A 1 165 ? -16.980 -17.850 43.081 1.00 47.25 165 ARG A C 1
ATOM 1289 O O . ARG A 1 165 ? -16.374 -16.784 43.117 1.00 47.25 165 ARG A O 1
ATOM 1296 N N . TYR A 1 166 ? -17.892 -18.260 43.959 1.00 41.72 166 TYR A N 1
ATOM 1297 C CA . TYR A 1 166 ? -18.507 -17.538 45.081 1.00 41.72 166 TYR A CA 1
ATOM 1298 C C . TYR A 1 166 ? -19.794 -16.771 44.751 1.00 41.72 166 TYR A C 1
ATOM 1300 O O . TYR A 1 166 ? -19.861 -15.553 44.863 1.00 41.72 166 TYR A O 1
ATOM 1308 N N . HIS A 1 167 ? -20.837 -17.535 44.428 1.00 39.12 167 HIS A N 1
ATOM 1309 C CA . HIS A 1 167 ? -22.122 -17.411 45.115 1.00 39.12 167 HIS A CA 1
ATOM 1310 C C . HIS A 1 167 ? -22.510 -18.787 45.654 1.00 39.12 167 HIS A C 1
ATOM 1312 O O . HIS A 1 167 ? -22.168 -19.782 44.971 1.00 39.12 167 HIS A O 1
#

Secondary structure (DSSP, 8-state):
-----------------------------SS---------B-TT-B-SSGGGB-TT-EEETTEEE--TTEEE-SSSEEEPB-TT-B-SSGGGBPTTEEEETTEEEE-TTEEEETTEEEEPBPTT-B-SSGGGB-TTEEEETTEEEEPTTEEE-SSSEEE--------

Foldseek 3Di:
DDDDDDDPPDPPDDDDDPPPPPPPPDPDPPDDPPPPPLPQAEFFQFADAQVSHDDQFGQDPRTTAHPQQWHDPPDDTDGADFFFDFDDFQSSHHPQWTQDPRTTAHDLQWHDDPRDTDGADEFQDFDDAQRSHHPQFGQDPRTTHGDPQWDDPPPHTDHPPPPPDDD

Organism: Mytilus coruscus (NCBI:txid42192)

Solvent-accessible surface area (backbone atoms only — not comparable to full-atom values): 10423 Å² total; per-residue (Å²): 134,88,88,84,85,89,90,85,89,81,85,87,82,82,87,82,75,98,64,89,73,81,77,76,84,73,88,72,76,94,75,82,85,72,80,73,72,83,68,58,34,50,80,73,34,78,36,92,45,38,88,54,24,36,93,74,29,36,45,54,98,48,19,13,34,46,52,92,69,30,23,71,76,88,83,52,68,40,75,34,35,53,78,74,35,73,36,94,44,40,73,43,22,35,91,74,30,35,44,50,95,51,16,12,32,41,48,93,68,28,22,80,50,94,94,39,66,39,73,35,37,55,78,71,32,81,36,94,44,41,68,42,21,39,98,55,30,36,45,52,96,46,19,11,36,48,52,93,71,35,41,77,75,88,84,49,50,41,73,59,82,71,73,90,69,86,130